Protein AF-A0A535RJN3-F1 (afdb_monomer_lite)

Radius of gyration: 22.5 Å; chains: 1; bounding box: 54×19×59 Å

Structure (mmCIF, N/CA/C/O backbone):
data_AF-A0A535RJN3-F1
#
_entry.id   AF-A0A535RJN3-F1
#
loop_
_atom_site.group_PDB
_atom_site.id
_atom_site.type_symbol
_atom_site.label_atom_id
_atom_site.label_alt_id
_atom_site.label_comp_id
_atom_site.label_asym_id
_atom_site.label_entity_id
_atom_site.label_seq_id
_atom_site.pdbx_PDB_ins_code
_atom_site.Cartn_x
_atom_site.Cartn_y
_atom_site.Cartn_z
_atom_site.occupancy
_atom_site.B_iso_or_equiv
_atom_site.auth_seq_id
_atom_site.auth_comp_id
_atom_site.auth_asym_id
_atom_site.auth_atom_id
_atom_site.pdbx_PDB_model_num
ATOM 1 N N . MET A 1 1 ? 3.184 2.364 32.098 1.00 36.88 1 MET A N 1
ATOM 2 C CA . MET A 1 1 ? 1.996 1.634 32.589 1.00 36.88 1 MET A CA 1
ATOM 3 C C . MET A 1 1 ? 1.364 0.892 31.412 1.00 36.88 1 MET A C 1
ATOM 5 O O . MET A 1 1 ? 0.685 1.511 30.605 1.00 36.88 1 MET A O 1
ATOM 9 N N . SER A 1 2 ? 1.695 -0.390 31.227 1.00 48.34 2 SER A N 1
ATOM 10 C CA . SER A 1 2 ? 1.158 -1.227 30.141 1.00 48.34 2 SER A CA 1
ATOM 11 C C . SER A 1 2 ? -0.133 -1.878 30.625 1.00 48.34 2 SER A C 1
ATOM 13 O O . SER A 1 2 ? -0.086 -2.850 31.373 1.00 48.34 2 SER A O 1
ATOM 15 N N . ILE A 1 3 ? -1.279 -1.312 30.254 1.00 47.31 3 ILE A N 1
ATOM 16 C CA . ILE A 1 3 ? -2.582 -1.889 30.583 1.00 47.31 3 ILE A CA 1
ATOM 17 C C . ILE A 1 3 ? -2.824 -3.032 29.595 1.00 47.31 3 ILE A C 1
ATOM 19 O O . ILE A 1 3 ? -2.991 -2.805 28.396 1.00 47.31 3 ILE A O 1
ATOM 23 N N . ASN A 1 4 ? -2.796 -4.264 30.102 1.00 48.84 4 ASN A N 1
ATOM 24 C CA . ASN A 1 4 ? -3.241 -5.459 29.394 1.00 48.84 4 ASN A CA 1
ATOM 25 C C . ASN A 1 4 ? -4.757 -5.367 29.188 1.00 48.84 4 ASN A C 1
ATOM 27 O O . ASN A 1 4 ? -5.533 -5.908 29.969 1.00 48.84 4 ASN A O 1
ATOM 31 N N . THR A 1 5 ? -5.190 -4.637 28.163 1.00 59.72 5 THR A N 1
ATOM 32 C CA . THR A 1 5 ? -6.564 -4.739 27.682 1.00 59.72 5 THR A CA 1
ATOM 33 C C . THR A 1 5 ? -6.702 -6.063 26.925 1.00 59.72 5 THR A C 1
ATOM 35 O O . THR A 1 5 ? -5.955 -6.289 25.966 1.00 59.72 5 THR A O 1
ATOM 38 N N . PRO A 1 6 ? -7.596 -6.971 27.359 1.00 61.16 6 PRO A N 1
ATOM 39 C CA . PRO A 1 6 ? -7.833 -8.22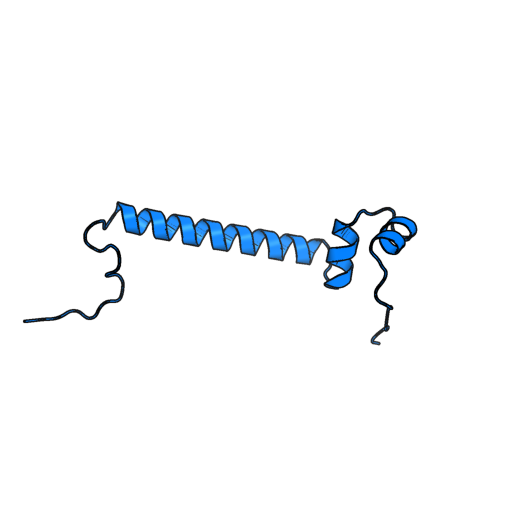5 26.655 1.00 61.16 6 PRO A CA 1
ATOM 40 C C . PRO A 1 6 ? -8.296 -7.941 25.216 1.00 61.16 6 PRO A C 1
ATOM 42 O O . PRO A 1 6 ? -8.912 -6.899 24.972 1.00 61.16 6 PRO A O 1
ATOM 45 N N . PRO A 1 7 ? -7.994 -8.822 24.244 1.00 64.94 7 PRO A N 1
ATOM 46 C CA . PRO A 1 7 ? -8.421 -8.633 22.864 1.00 64.94 7 PRO A CA 1
ATOM 47 C C . PRO A 1 7 ? -9.951 -8.694 22.792 1.00 64.94 7 PRO A C 1
ATOM 49 O O . PRO A 1 7 ? -10.551 -9.763 22.844 1.00 64.94 7 PRO A O 1
ATOM 52 N N . ILE A 1 8 ? -10.577 -7.522 22.698 1.00 69.12 8 ILE A N 1
ATOM 53 C CA . ILE A 1 8 ? -12.025 -7.377 22.559 1.00 69.12 8 ILE A CA 1
ATOM 54 C C . ILE A 1 8 ? -12.419 -7.916 21.180 1.00 69.12 8 ILE A C 1
ATOM 56 O O . ILE A 1 8 ? -11.820 -7.556 20.158 1.00 69.12 8 ILE A O 1
ATOM 60 N N . THR A 1 9 ? -13.406 -8.809 21.145 1.00 69.12 9 THR A N 1
ATOM 61 C CA . THR A 1 9 ? -13.948 -9.312 19.876 1.00 69.12 9 THR A CA 1
ATOM 62 C C . THR A 1 9 ? -14.628 -8.169 19.109 1.00 69.12 9 THR A C 1
ATOM 64 O O . THR A 1 9 ? -15.139 -7.241 19.735 1.00 69.12 9 THR A O 1
ATOM 67 N N . PRO A 1 10 ? -14.669 -8.192 17.765 1.00 65.12 10 PRO A N 1
ATOM 68 C CA . PRO A 1 10 ? -15.281 -7.108 16.990 1.00 65.12 10 PRO A CA 1
ATOM 69 C C . PRO A 1 10 ? -16.721 -6.788 17.419 1.00 65.12 10 PRO A C 1
ATOM 71 O O . PRO A 1 10 ? -17.068 -5.623 17.565 1.00 65.12 10 PRO A O 1
ATOM 74 N N . GLN A 1 11 ? -17.508 -7.819 17.734 1.00 67.50 11 GLN A N 1
ATOM 75 C CA . GLN A 1 11 ? -18.885 -7.696 18.223 1.00 67.50 11 GLN A CA 1
ATOM 76 C C . GLN A 1 11 ? -18.958 -6.974 19.578 1.00 67.50 11 GLN A C 1
ATOM 78 O O . GLN A 1 11 ? -19.787 -6.094 19.781 1.00 67.50 11 GLN A O 1
ATOM 83 N N . GLN A 1 12 ? -18.056 -7.299 20.509 1.00 68.00 12 GLN A N 1
ATOM 84 C CA . GLN A 1 12 ? -17.973 -6.600 21.795 1.00 68.00 12 GLN A CA 1
ATOM 85 C C . GLN A 1 12 ? -17.513 -5.150 21.620 1.00 68.00 12 GLN A C 1
ATOM 87 O O . GLN A 1 12 ? -17.977 -4.269 22.337 1.00 68.00 12 GLN A O 1
ATOM 92 N N . TYR A 1 13 ? -16.614 -4.888 20.670 1.00 66.19 13 TYR A N 1
ATOM 93 C CA . TYR A 1 13 ? -16.149 -3.536 20.384 1.00 66.19 13 TYR A CA 1
ATOM 94 C C . TYR A 1 13 ? -17.284 -2.663 19.840 1.00 66.19 13 TYR A C 1
ATOM 96 O O . TYR A 1 13 ? -17.457 -1.539 20.305 1.00 66.19 13 TYR A O 1
ATOM 104 N N . GLU A 1 14 ? -18.084 -3.203 18.924 1.00 66.88 14 GLU A N 1
ATOM 105 C CA . GLU A 1 14 ? -19.249 -2.539 18.339 1.00 66.88 14 GLU A CA 1
ATOM 106 C C . GLU A 1 14 ? -20.307 -2.194 19.392 1.00 66.88 14 GLU A C 1
ATOM 108 O O . GLU A 1 14 ? -20.752 -1.050 19.457 1.00 66.88 14 GLU A O 1
ATOM 113 N N . VAL A 1 15 ? -20.612 -3.127 20.299 1.00 70.94 15 VAL A N 1
ATOM 114 C CA . VAL A 1 15 ? -21.524 -2.890 21.433 1.00 70.94 15 VAL A CA 1
ATOM 115 C C . VAL A 1 15 ? -20.978 -1.835 22.405 1.00 70.94 15 VAL A C 1
ATOM 117 O O . VAL A 1 15 ? -21.737 -1.014 22.914 1.00 70.94 15 VAL A O 1
ATOM 120 N N . LEU A 1 16 ? -19.668 -1.834 22.673 1.00 67.19 16 LEU A N 1
ATOM 121 C CA . LEU A 1 16 ? -19.049 -0.945 23.668 1.00 67.19 16 LEU A CA 1
ATOM 122 C C . LEU A 1 16 ? -18.737 0.463 23.140 1.00 67.19 16 LEU A C 1
ATOM 124 O O . LEU A 1 16 ? -18.707 1.411 23.920 1.00 67.19 16 LEU A O 1
ATOM 128 N N . HIS A 1 17 ? -18.442 0.602 21.848 1.00 68.12 17 HIS A N 1
ATOM 129 C CA . HIS A 1 17 ? -17.935 1.847 21.256 1.00 68.12 17 HIS A CA 1
ATOM 130 C C . HIS A 1 17 ? -18.867 2.406 20.175 1.00 68.12 17 HIS A C 1
ATOM 132 O O . HIS A 1 17 ? -18.580 3.469 19.623 1.00 68.12 17 HIS A O 1
ATOM 138 N N . GLY A 1 18 ? -19.951 1.692 19.844 1.00 65.19 18 GLY A N 1
ATOM 139 C CA . GLY A 1 18 ? -20.889 2.061 18.780 1.00 65.19 18 GLY A CA 1
ATOM 140 C C . GLY A 1 18 ? -20.248 2.122 17.390 1.00 65.19 18 GLY A C 1
ATOM 141 O O . GLY A 1 18 ? -20.802 2.737 16.484 1.00 65.19 18 GLY A O 1
ATOM 142 N N . GLY A 1 19 ? -19.043 1.564 17.232 1.00 66.50 19 GLY A N 1
ATOM 143 C CA . GLY A 1 19 ? -18.252 1.621 16.007 1.00 66.50 19 GLY A CA 1
ATOM 144 C C . GLY A 1 19 ? -18.090 0.236 15.397 1.00 66.50 19 GLY A C 1
ATOM 145 O O . GLY A 1 19 ? -17.703 -0.692 16.101 1.00 66.50 19 GLY A O 1
ATOM 146 N N . GLY A 1 20 ? -18.350 0.115 14.095 1.00 69.81 20 GLY A N 1
ATOM 147 C CA . GLY A 1 20 ? -18.303 -1.159 13.373 1.00 69.81 20 GLY A CA 1
ATOM 148 C C . GLY A 1 20 ? -16.914 -1.809 13.301 1.00 69.81 20 GLY A C 1
ATOM 149 O O . GLY A 1 20 ? -15.921 -1.296 13.829 1.00 69.81 20 GLY A O 1
ATOM 150 N N . ALA A 1 21 ? -16.844 -2.943 12.598 1.00 67.50 21 ALA A N 1
ATOM 151 C CA . ALA A 1 21 ? -15.665 -3.813 12.498 1.00 67.50 21 ALA A CA 1
ATOM 152 C C . ALA A 1 21 ? -14.341 -3.076 12.197 1.00 67.50 21 ALA A C 1
ATOM 154 O O . ALA A 1 21 ? -13.304 -3.410 12.771 1.00 67.50 21 ALA A O 1
ATOM 155 N N . GLU A 1 22 ? -14.379 -2.022 11.379 1.00 63.69 22 GLU A N 1
ATOM 156 C CA . GLU A 1 22 ? -13.212 -1.198 11.032 1.00 63.69 22 GLU A CA 1
ATOM 157 C C . GLU A 1 22 ? -12.559 -0.533 12.256 1.00 63.69 22 GLU A C 1
ATOM 159 O O . GLU A 1 22 ? -11.334 -0.482 12.388 1.00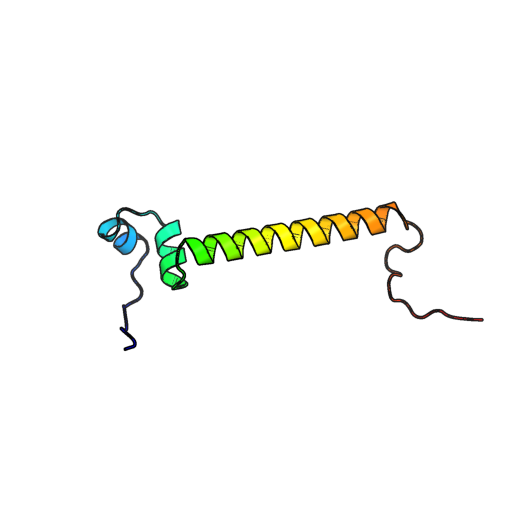 63.69 22 GLU A O 1
ATOM 164 N N . ALA A 1 23 ? -13.364 -0.044 13.201 1.00 66.44 23 ALA A N 1
ATOM 165 C CA . ALA A 1 23 ? -12.855 0.597 14.408 1.00 66.44 23 ALA A CA 1
ATOM 166 C C . ALA A 1 23 ? -12.233 -0.429 15.374 1.00 66.44 23 ALA A C 1
ATOM 168 O O . ALA A 1 23 ? -11.247 -0.119 16.050 1.00 66.44 23 ALA A O 1
ATOM 169 N N . ALA A 1 24 ? -12.744 -1.665 15.369 1.00 66.75 24 ALA A N 1
ATOM 170 C CA . ALA A 1 24 ? -12.178 -2.776 16.125 1.00 66.75 24 ALA A CA 1
ATOM 171 C C . ALA A 1 24 ? -10.816 -3.221 15.561 1.00 66.75 24 ALA A C 1
ATOM 173 O O . ALA A 1 24 ? -9.894 -3.510 16.328 1.00 66.75 24 ALA A O 1
ATOM 174 N N . GLU A 1 25 ? -10.641 -3.235 14.236 1.00 68.81 25 GLU A N 1
ATOM 175 C CA . GLU A 1 25 ? -9.349 -3.543 13.605 1.00 68.81 25 GLU A CA 1
ATOM 176 C C . GLU A 1 25 ? -8.285 -2.477 13.894 1.00 68.81 25 GLU A C 1
ATOM 178 O O . GLU A 1 25 ? -7.146 -2.808 14.239 1.00 68.81 25 GLU A O 1
ATOM 183 N N . ILE A 1 26 ? -8.660 -1.196 13.855 1.00 67.38 26 ILE A N 1
ATOM 184 C CA . ILE A 1 26 ? -7.764 -0.089 14.226 1.00 67.38 26 ILE A CA 1
ATOM 185 C C . ILE A 1 26 ? -7.363 -0.187 15.709 1.00 67.38 26 ILE A C 1
ATOM 187 O O . ILE A 1 26 ? -6.191 0.011 16.055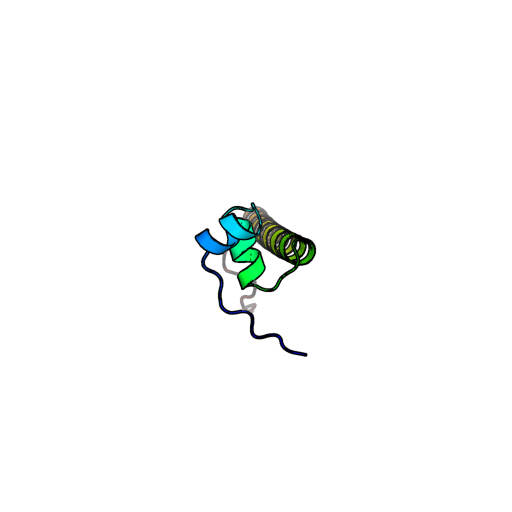 1.00 67.38 26 ILE A O 1
ATOM 191 N N . ALA A 1 27 ? -8.311 -0.544 16.584 1.00 70.31 27 ALA A N 1
ATOM 192 C CA . ALA A 1 27 ? -8.054 -0.763 18.005 1.00 70.31 27 ALA A CA 1
ATOM 193 C C . ALA A 1 27 ? -7.113 -1.956 18.256 1.00 70.31 27 ALA A C 1
ATOM 195 O O . ALA A 1 27 ? -6.200 -1.838 19.080 1.00 70.31 27 ALA A O 1
ATOM 196 N N . LYS A 1 28 ? -7.251 -3.063 17.507 1.00 73.50 28 LYS A N 1
ATOM 197 C CA . LYS A 1 28 ? -6.313 -4.206 17.554 1.00 73.50 28 LYS A CA 1
ATOM 198 C C . LYS A 1 28 ? -4.888 -3.796 17.197 1.00 73.50 28 LYS A C 1
ATOM 200 O O . LYS A 1 28 ? -3.943 -4.216 17.860 1.00 73.50 28 LYS A O 1
ATOM 205 N N . GLN A 1 29 ? -4.727 -2.930 16.198 1.00 72.75 29 GLN A N 1
ATOM 206 C CA . GLN A 1 29 ? -3.416 -2.396 15.815 1.00 72.75 29 GLN A CA 1
ATOM 207 C C . GLN A 1 29 ? -2.859 -1.379 16.828 1.00 72.75 29 GLN A C 1
ATOM 209 O O . GLN A 1 29 ? -1.732 -0.910 16.660 1.00 72.75 29 GLN A O 1
ATOM 214 N N . ARG A 1 30 ? -3.620 -1.025 17.879 1.00 73.19 30 ARG A N 1
ATOM 215 C CA . ARG A 1 30 ? -3.277 0.001 18.882 1.00 73.19 30 ARG A CA 1
ATOM 216 C C . ARG A 1 30 ? -2.887 1.339 18.243 1.00 73.19 30 ARG A C 1
ATOM 218 O O . ARG A 1 30 ? -2.069 2.093 18.775 1.00 73.19 30 ARG A O 1
ATOM 225 N N . LEU A 1 31 ? -3.457 1.636 17.076 1.00 77.19 31 LEU A N 1
ATOM 226 C CA . LEU A 1 31 ? -3.209 2.873 16.349 1.00 77.19 31 LEU A CA 1
ATOM 227 C C . LEU A 1 31 ? -4.344 3.854 16.603 1.00 77.19 31 LEU 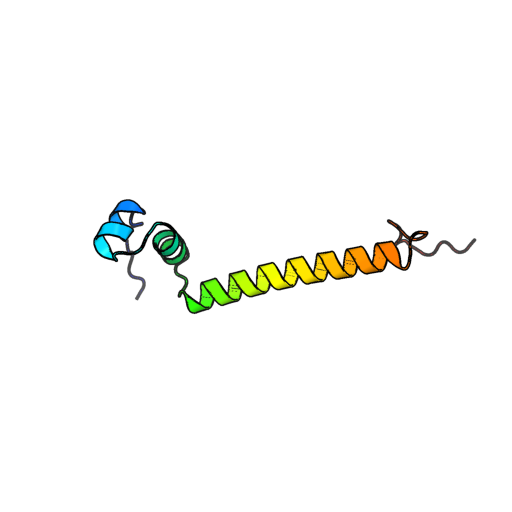A C 1
ATOM 229 O O . LEU A 1 31 ? -5.513 3.494 16.652 1.00 77.19 31 LEU A O 1
ATOM 233 N N . SER A 1 32 ? -4.001 5.136 16.718 1.00 82.56 32 SER A N 1
ATOM 234 C CA . SER A 1 32 ? -5.019 6.178 16.640 1.00 82.56 32 SER A CA 1
ATOM 235 C C . SER A 1 32 ? -5.549 6.273 15.209 1.00 82.56 32 SER A C 1
ATOM 237 O O . SER A 1 32 ? -4.791 6.068 14.255 1.00 82.56 32 SER A O 1
ATOM 239 N N . ARG A 1 33 ? -6.817 6.679 15.044 1.00 79.31 33 ARG A N 1
ATOM 240 C CA . ARG A 1 33 ? -7.430 6.910 13.719 1.00 79.31 33 ARG A CA 1
ATOM 241 C C . ARG A 1 33 ? -6.540 7.773 12.812 1.00 79.31 33 ARG A C 1
ATOM 243 O O . ARG A 1 33 ? -6.326 7.436 11.656 1.00 79.31 33 ARG A O 1
ATOM 250 N N . ARG A 1 34 ? -5.922 8.831 13.359 1.00 84.50 34 ARG A N 1
ATOM 251 C CA . ARG A 1 34 ? -4.986 9.707 12.625 1.00 84.50 34 ARG A CA 1
ATOM 252 C C . ARG A 1 34 ? -3.731 8.974 12.138 1.00 84.50 34 ARG A C 1
ATOM 254 O O . ARG A 1 34 ? -3.267 9.244 11.034 1.00 84.50 34 ARG A O 1
ATOM 261 N N . ARG A 1 35 ? -3.148 8.085 12.952 1.00 84.75 35 ARG A N 1
ATOM 262 C CA . ARG A 1 35 ? -1.968 7.298 12.548 1.00 84.75 35 ARG A CA 1
ATOM 263 C C . ARG A 1 35 ? -2.337 6.230 11.526 1.00 84.75 35 ARG A C 1
ATOM 265 O O . ARG A 1 35 ? -1.572 6.041 10.588 1.00 84.75 35 ARG A O 1
ATOM 272 N N . PHE A 1 36 ? -3.492 5.586 11.688 1.00 86.00 36 PHE A N 1
ATOM 273 C CA . PHE A 1 36 ? -4.018 4.632 10.716 1.00 86.00 36 PHE A CA 1
ATOM 274 C C . PHE A 1 36 ? -4.227 5.295 9.349 1.00 86.00 36 PHE A C 1
ATOM 276 O O . PHE A 1 36 ? -3.605 4.868 8.384 1.00 86.00 36 PHE A O 1
ATOM 283 N N . LEU A 1 37 ? -4.969 6.409 9.294 1.00 86.56 37 LEU A N 1
ATOM 284 C CA . LEU A 1 37 ? -5.216 7.161 8.056 1.00 86.56 37 LEU A CA 1
ATOM 285 C C . LEU A 1 37 ? -3.924 7.641 7.385 1.00 86.56 37 LEU A C 1
ATOM 287 O O . LEU A 1 37 ? -3.772 7.541 6.175 1.00 86.56 37 LEU A O 1
ATOM 291 N N . ARG A 1 38 ? -2.952 8.137 8.161 1.00 88.56 38 ARG A N 1
ATOM 292 C CA . ARG A 1 38 ? -1.650 8.527 7.597 1.00 88.56 38 ARG A CA 1
ATOM 293 C C . ARG A 1 38 ? -0.909 7.341 6.989 1.00 88.56 38 ARG A C 1
ATOM 295 O O . ARG A 1 38 ? -0.330 7.484 5.919 1.00 88.56 38 ARG A O 1
ATOM 302 N N . ARG A 1 39 ? -0.907 6.186 7.662 1.00 87.06 39 ARG A N 1
ATOM 303 C CA . ARG A 1 39 ? -0.236 4.977 7.163 1.00 87.06 39 ARG A CA 1
ATOM 304 C C . ARG A 1 39 ? -0.916 4.434 5.914 1.00 87.06 39 ARG A C 1
ATOM 306 O O . ARG A 1 39 ? -0.216 4.105 4.963 1.00 87.06 39 ARG A O 1
ATOM 313 N N . SER A 1 40 ? -2.246 4.385 5.896 1.00 84.88 40 SER A N 1
ATOM 314 C CA . SER A 1 40 ? -2.991 3.928 4.725 1.00 84.88 40 SER A CA 1
ATOM 315 C C . SER A 1 40 ? -2.797 4.871 3.538 1.00 84.88 40 SER A C 1
ATOM 317 O O . SER A 1 40 ? -2.489 4.401 2.447 1.00 84.88 40 SER A O 1
ATOM 319 N N . MET A 1 41 ? -2.854 6.192 3.745 1.00 89.00 41 MET A N 1
ATOM 320 C CA . MET A 1 41 ? -2.583 7.156 2.672 1.00 89.00 41 MET A CA 1
ATOM 321 C C . MET A 1 41 ? -1.155 7.052 2.132 1.00 89.00 41 MET A C 1
ATOM 323 O O . MET A 1 41 ? -0.974 7.071 0.919 1.00 89.00 41 MET A O 1
ATOM 327 N N . LEU A 1 42 ? -0.146 6.900 2.997 1.00 89.69 42 LEU A N 1
ATOM 328 C CA . LEU A 1 42 ? 1.239 6.712 2.552 1.00 89.69 42 LEU A CA 1
ATOM 329 C C . LEU A 1 42 ? 1.421 5.416 1.756 1.00 89.69 42 LEU A C 1
ATOM 331 O O . LEU A 1 42 ? 2.136 5.425 0.759 1.00 89.69 42 LEU A O 1
ATOM 335 N N . ALA A 1 43 ? 0.767 4.325 2.161 1.00 89.69 43 ALA A N 1
ATOM 336 C CA . ALA A 1 43 ? 0.825 3.058 1.435 1.00 89.69 43 ALA A CA 1
ATOM 337 C C . ALA A 1 43 ? 0.195 3.175 0.038 1.00 89.69 43 ALA A C 1
ATOM 339 O O . ALA A 1 43 ? 0.816 2.789 -0.950 1.00 89.69 43 ALA A O 1
ATOM 340 N N . VAL A 1 44 ? -1.000 3.769 -0.057 1.00 88.94 44 VAL A N 1
ATOM 341 C CA . VAL A 1 44 ? -1.678 4.007 -1.343 1.00 88.94 44 VAL A CA 1
ATOM 342 C C . VAL A 1 44 ? -0.842 4.924 -2.234 1.00 88.94 44 VAL A C 1
ATOM 344 O O . VAL A 1 44 ? -0.617 4.614 -3.403 1.00 88.94 44 VAL A O 1
ATOM 347 N N . PHE A 1 45 ? -0.323 6.022 -1.682 1.00 90.50 45 PHE A N 1
ATOM 348 C CA . PHE A 1 45 ? 0.513 6.953 -2.434 1.00 90.50 45 PHE A CA 1
ATOM 349 C C . PHE A 1 45 ? 1.811 6.287 -2.918 1.00 90.50 45 PHE A C 1
ATOM 351 O O . PHE A 1 45 ? 2.160 6.394 -4.094 1.00 90.50 45 PHE A O 1
ATOM 358 N N . GLY A 1 46 ? 2.482 5.516 -2.061 1.00 89.75 46 GLY A N 1
ATOM 359 C CA . GLY A 1 46 ? 3.686 4.765 -2.422 1.00 89.75 46 GLY A CA 1
ATOM 360 C C . GLY A 1 46 ? 3.445 3.737 -3.533 1.00 89.75 46 GLY A C 1
ATOM 361 O O . GLY A 1 46 ? 4.222 3.669 -4.485 1.00 89.75 46 GLY A O 1
ATOM 362 N N . LEU A 1 47 ? 2.342 2.986 -3.471 1.00 88.50 47 LEU A N 1
ATOM 363 C CA . LEU A 1 47 ? 1.976 2.021 -4.516 1.00 88.50 47 LEU A CA 1
ATOM 364 C C . LEU A 1 47 ? 1.600 2.709 -5.834 1.00 88.50 47 LEU A C 1
ATOM 366 O O . LEU A 1 47 ? 2.033 2.283 -6.902 1.00 88.50 47 LEU A O 1
ATOM 370 N N . SER A 1 48 ? 0.840 3.805 -5.773 1.00 89.06 48 SER A N 1
ATOM 371 C CA . SER A 1 48 ? 0.461 4.555 -6.977 1.00 89.06 48 SER A CA 1
ATOM 372 C C . SER A 1 48 ? 1.669 5.173 -7.686 1.00 89.06 48 SER A C 1
ATOM 374 O O . SER A 1 48 ? 1.765 5.108 -8.908 1.00 89.06 48 SER A O 1
ATOM 376 N N . THR A 1 49 ? 2.627 5.712 -6.927 1.00 90.06 49 THR A N 1
ATOM 377 C CA . THR A 1 49 ? 3.840 6.329 -7.481 1.00 90.06 49 THR A CA 1
ATOM 378 C C . THR A 1 49 ? 4.777 5.293 -8.091 1.00 90.06 49 THR A C 1
ATOM 380 O O . THR A 1 49 ? 5.272 5.508 -9.194 1.00 90.06 49 THR A O 1
ATOM 383 N N . THR A 1 50 ? 4.970 4.140 -7.445 1.00 88.69 50 THR A N 1
ATOM 384 C CA . THR A 1 50 ? 5.769 3.041 -8.018 1.00 88.69 50 THR A CA 1
ATOM 385 C C . THR A 1 50 ? 5.145 2.475 -9.290 1.00 88.69 50 THR A C 1
ATOM 387 O O . THR A 1 50 ? 5.855 2.308 -10.282 1.00 88.69 50 THR A O 1
ATOM 390 N N . ALA A 1 51 ? 3.829 2.249 -9.308 1.00 89.38 51 ALA A N 1
ATOM 391 C CA . ALA A 1 51 ? 3.130 1.803 -10.513 1.00 89.38 51 ALA A CA 1
ATOM 392 C C . ALA A 1 51 ? 3.223 2.835 -11.651 1.00 89.38 51 ALA A C 1
ATOM 394 O O . ALA A 1 51 ? 3.509 2.469 -12.791 1.00 89.38 51 ALA A O 1
ATOM 395 N N . ALA A 1 52 ? 3.042 4.125 -11.344 1.00 88.88 52 ALA A N 1
ATOM 396 C CA . ALA A 1 52 ? 3.140 5.200 -12.328 1.00 88.88 52 ALA A CA 1
ATOM 397 C C . ALA A 1 52 ? 4.550 5.310 -12.931 1.00 88.88 52 ALA A C 1
ATOM 399 O O . ALA A 1 52 ? 4.687 5.373 -14.152 1.00 88.88 52 ALA A O 1
ATOM 400 N N . VAL A 1 53 ? 5.599 5.284 -12.101 1.00 87.50 53 VAL A N 1
ATOM 401 C CA . VAL A 1 53 ? 6.995 5.336 -12.571 1.00 87.50 53 VAL A CA 1
ATOM 402 C C . VAL A 1 53 ? 7.343 4.095 -13.391 1.00 87.50 53 VAL A C 1
ATOM 404 O O . VAL A 1 53 ? 7.926 4.224 -14.465 1.00 87.50 53 VAL A O 1
ATOM 407 N N . GLY A 1 54 ? 6.944 2.903 -12.938 1.00 85.88 54 GLY A N 1
ATOM 408 C CA . GLY A 1 54 ? 7.146 1.665 -13.694 1.00 85.88 54 GLY A CA 1
ATOM 409 C C . GLY A 1 54 ? 6.468 1.702 -15.067 1.00 85.88 54 GLY A C 1
ATOM 410 O O . GLY A 1 54 ? 7.096 1.370 -16.071 1.00 85.88 54 GLY A O 1
ATOM 411 N N . GLY A 1 55 ? 5.220 2.179 -15.128 1.00 85.19 55 GLY A N 1
ATOM 412 C CA . GLY A 1 55 ? 4.490 2.361 -16.385 1.00 85.19 55 GLY A CA 1
ATOM 413 C C . GLY A 1 55 ? 5.142 3.391 -17.313 1.00 85.19 55 GLY A C 1
ATOM 414 O O . GLY A 1 55 ? 5.290 3.134 -18.506 1.00 85.19 55 GLY A O 1
ATOM 415 N N . ALA A 1 56 ? 5.597 4.524 -16.773 1.00 85.88 56 ALA A N 1
ATOM 416 C CA . ALA A 1 56 ? 6.296 5.548 -17.548 1.00 85.88 56 ALA A CA 1
ATOM 417 C C . ALA A 1 56 ? 7.618 5.024 -18.133 1.00 85.88 56 ALA A C 1
ATOM 419 O O . ALA A 1 56 ? 7.894 5.240 -19.312 1.00 85.88 56 ALA A O 1
ATOM 420 N N . LEU A 1 57 ? 8.407 4.289 -17.343 1.00 82.38 57 LEU A N 1
ATOM 421 C CA . LEU A 1 57 ? 9.647 3.661 -17.810 1.00 82.38 57 LEU A CA 1
ATOM 422 C C . LEU A 1 57 ? 9.381 2.616 -18.896 1.00 82.38 57 LEU A C 1
ATOM 424 O O . LEU A 1 57 ? 10.108 2.578 -19.888 1.00 82.38 57 LEU A O 1
ATOM 428 N N . TYR A 1 58 ? 8.323 1.818 -18.742 1.00 81.69 58 TYR A N 1
ATOM 429 C CA . TYR A 1 58 ? 7.903 0.850 -19.753 1.00 81.69 58 TYR A CA 1
ATOM 430 C C . TYR A 1 58 ? 7.534 1.526 -21.083 1.00 81.69 58 TYR A C 1
ATOM 432 O O . TYR A 1 58 ? 7.931 1.052 -22.145 1.00 81.69 58 TYR A O 1
ATOM 440 N N . MET A 1 59 ? 6.818 2.654 -21.034 1.00 82.38 59 MET A N 1
ATOM 441 C CA . MET A 1 59 ? 6.420 3.395 -22.237 1.00 82.38 59 MET A CA 1
ATOM 442 C C . MET A 1 59 ? 7.571 4.178 -22.881 1.00 82.38 59 MET A C 1
ATOM 444 O O . MET A 1 59 ? 7.657 4.220 -24.106 1.00 82.38 59 MET A O 1
ATOM 448 N N . MET A 1 60 ? 8.448 4.806 -22.091 1.00 79.94 60 MET A N 1
ATOM 449 C CA . MET A 1 60 ? 9.559 5.612 -22.619 1.00 79.94 60 MET A CA 1
ATOM 450 C C . MET A 1 60 ? 10.709 4.765 -23.165 1.00 79.94 60 MET A C 1
ATOM 452 O O . MET A 1 60 ? 11.392 5.187 -24.096 1.00 79.94 60 MET A O 1
ATOM 456 N N . TYR A 1 61 ? 10.924 3.574 -22.608 1.00 78.50 61 TYR A N 1
ATOM 457 C CA . TYR A 1 61 ? 12.058 2.724 -22.955 1.00 78.50 61 TYR A CA 1
ATOM 458 C C . TYR A 1 61 ? 11.610 1.291 -23.281 1.00 78.50 61 TYR A C 1
ATOM 460 O O . TYR A 1 61 ? 12.041 0.342 -22.620 1.00 78.50 61 TYR A O 1
ATOM 468 N N . PRO A 1 62 ? 10.782 1.094 -24.327 1.00 72.31 62 PRO A N 1
ATOM 469 C CA . PRO A 1 62 ? 10.209 -0.216 -24.643 1.00 72.31 62 PRO A CA 1
ATOM 470 C C . PRO A 1 62 ? 11.284 -1.266 -24.969 1.00 72.31 62 PRO A C 1
ATOM 472 O O . PRO A 1 62 ? 11.145 -2.434 -24.617 1.00 72.31 62 PRO A O 1
ATOM 475 N N . ASN A 1 63 ? 12.406 -0.844 -25.560 1.00 73.69 63 ASN A N 1
ATOM 476 C CA . ASN A 1 63 ? 13.534 -1.720 -25.902 1.00 73.69 63 ASN A CA 1
ATOM 477 C C . ASN A 1 63 ? 14.425 -2.083 -24.697 1.00 73.69 63 ASN A C 1
ATOM 479 O O . ASN A 1 63 ? 15.309 -2.930 -24.821 1.00 73.69 63 ASN A O 1
ATOM 483 N N . LEU A 1 64 ? 14.212 -1.441 -23.542 1.00 68.25 64 LEU A N 1
ATOM 484 C CA . LEU A 1 64 ? 14.916 -1.723 -22.287 1.00 68.25 64 LEU A CA 1
ATOM 485 C C . LEU A 1 64 ? 14.022 -2.426 -21.255 1.00 68.25 64 LEU A C 1
ATOM 487 O O . LEU A 1 64 ? 14.422 -2.568 -20.096 1.00 68.25 64 LEU A O 1
ATOM 491 N N . ALA A 1 65 ? 12.835 -2.900 -21.648 1.00 67.88 65 ALA A N 1
ATOM 492 C CA . ALA A 1 65 ? 11.973 -3.686 -20.771 1.00 67.88 65 ALA A CA 1
ATOM 493 C C . ALA A 1 65 ? 12.750 -4.890 -20.192 1.00 67.88 65 ALA A C 1
ATOM 495 O O . ALA A 1 65 ? 13.278 -5.721 -20.928 1.00 67.88 6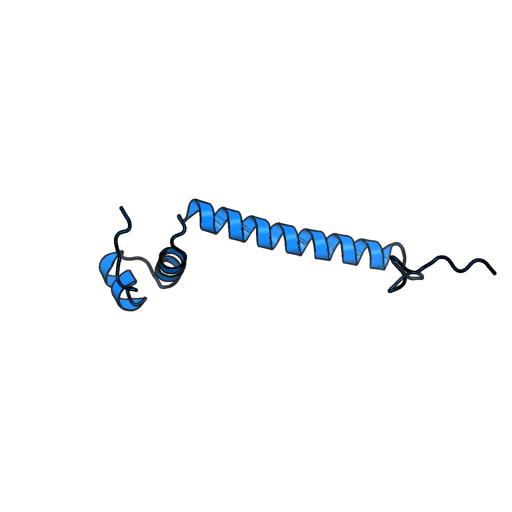5 ALA A O 1
ATOM 496 N N . GLY A 1 66 ? 12.871 -4.949 -18.861 1.00 67.44 66 GLY A N 1
ATOM 497 C CA . GLY A 1 66 ? 13.629 -5.991 -18.152 1.00 67.44 66 GLY A CA 1
ATOM 498 C C . GLY A 1 66 ? 15.158 -5.829 -18.146 1.00 67.44 66 GLY A C 1
ATOM 499 O O . GLY A 1 66 ? 15.840 -6.687 -17.595 1.00 67.44 66 GLY A O 1
ATOM 500 N N . LYS A 1 67 ? 15.705 -4.746 -18.718 1.00 70.25 67 LYS A N 1
ATOM 501 C CA . LYS A 1 67 ? 17.155 -4.453 -18.757 1.00 70.25 67 LYS A CA 1
ATOM 502 C C . LYS A 1 67 ? 17.587 -3.289 -17.859 1.00 70.25 67 LYS A C 1
ATOM 504 O O . LYS A 1 67 ? 18.758 -2.926 -17.823 1.00 70.25 67 LYS A O 1
ATOM 509 N N . PHE A 1 68 ? 16.661 -2.689 -17.114 1.00 72.06 68 PHE A N 1
ATOM 510 C CA . PHE A 1 68 ? 17.001 -1.660 -16.134 1.00 72.06 68 PHE A CA 1
ATOM 511 C C . PHE A 1 68 ? 17.841 -2.260 -14.999 1.00 72.06 68 PHE A C 1
ATOM 513 O O . PHE A 1 68 ? 17.344 -3.072 -14.224 1.00 72.06 68 PHE A O 1
ATOM 520 N N . GLY A 1 69 ? 19.111 -1.855 -14.917 1.00 71.31 69 GLY A N 1
ATOM 521 C CA . GLY A 1 69 ? 20.076 -2.367 -13.939 1.00 71.31 69 GLY A CA 1
ATOM 522 C C . GLY A 1 69 ? 20.931 -3.547 -14.417 1.00 71.31 69 GLY A C 1
ATOM 523 O O . GLY A 1 69 ? 21.646 -4.115 -13.600 1.00 71.31 69 GLY A O 1
ATOM 524 N N . SER A 1 70 ? 20.878 -3.931 -15.700 1.00 73.25 70 SER A N 1
ATOM 525 C CA . SER A 1 70 ? 21.798 -4.935 -16.257 1.00 73.25 70 SER A CA 1
ATOM 526 C C . SER A 1 70 ? 23.204 -4.364 -16.461 1.00 73.25 70 SER A C 1
ATOM 528 O O . SER A 1 70 ? 23.330 -3.215 -16.888 1.00 73.25 70 SER A O 1
ATOM 530 N N . ASP A 1 71 ? 24.238 -5.182 -16.254 1.00 79.88 71 ASP A N 1
ATOM 531 C CA . ASP A 1 71 ? 25.621 -4.800 -16.554 1.00 79.88 71 ASP A CA 1
ATOM 532 C C . ASP A 1 71 ? 25.794 -4.410 -18.030 1.00 79.88 71 ASP A C 1
ATOM 534 O O . ASP A 1 71 ? 25.290 -5.067 -18.947 1.00 79.88 71 ASP A O 1
ATOM 538 N N . LEU A 1 72 ? 26.527 -3.317 -18.257 1.00 78.00 72 LEU A N 1
ATOM 539 C CA . LEU A 1 72 ? 26.919 -2.864 -19.588 1.00 78.00 72 LEU A CA 1
ATOM 540 C C . LEU A 1 72 ? 28.028 -3.775 -20.116 1.00 78.00 72 LEU A C 1
ATOM 542 O O . LEU A 1 72 ? 29.190 -3.647 -19.738 1.00 78.00 72 LEU A O 1
ATOM 546 N N . VAL A 1 73 ? 27.660 -4.693 -21.007 1.00 76.25 73 VAL A N 1
ATOM 547 C CA . VAL A 1 73 ? 28.626 -5.527 -21.727 1.00 76.25 73 VAL A CA 1
ATOM 548 C C . VAL A 1 73 ? 29.260 -4.684 -22.832 1.00 76.25 73 VAL A C 1
ATOM 550 O O . VAL A 1 73 ? 28.601 -4.342 -23.812 1.00 76.25 73 VAL A O 1
ATOM 553 N N . ILE A 1 74 ? 30.536 -4.338 -22.660 1.00 73.25 74 ILE A N 1
ATOM 554 C CA . ILE A 1 74 ? 31.369 -3.729 -23.702 1.00 73.25 74 ILE A CA 1
ATOM 555 C C . ILE A 1 74 ? 32.127 -4.875 -24.378 1.00 73.25 74 ILE A C 1
ATOM 557 O O . ILE A 1 74 ? 32.907 -5.561 -23.719 1.00 73.25 74 ILE A O 1
ATOM 561 N N . SER A 1 75 ? 31.843 -5.107 -25.660 1.00 62.53 75 SER A N 1
ATOM 562 C CA . SER A 1 75 ? 32.529 -6.079 -26.525 1.00 62.53 75 SER A CA 1
ATOM 563 C C . SER A 1 75 ? 33.629 -5.422 -27.341 1.00 62.53 75 SER A C 1
ATOM 565 O O . SER A 1 75 ? 33.315 -4.352 -27.916 1.00 62.53 75 SER A O 1
#

pLDDT: mean 74.75, std 11.45, range [36.88, 90.5]

Sequence (75 aa):
MSINTPPITPQQYEVLHGGGAEAAEIAKQRLSRRRFLRRSMLAVFGLSTTAAVGGALYMMYPNLAGKFGSDLVIS

Secondary structure (DSSP, 8-state):
---------HHHHHHHHS--HHHHHHHHTT--HHHHHHHHHHHHHHHHHHHHHHHHHHHH-GGGTTTTT------

Foldseek 3Di:
DDDPDDLQDQVRCCVVPVDHSVVSVCVVVVHDPVRVVVVVVVVVVVVVVVVVVVVVCCVVCVVCVVVV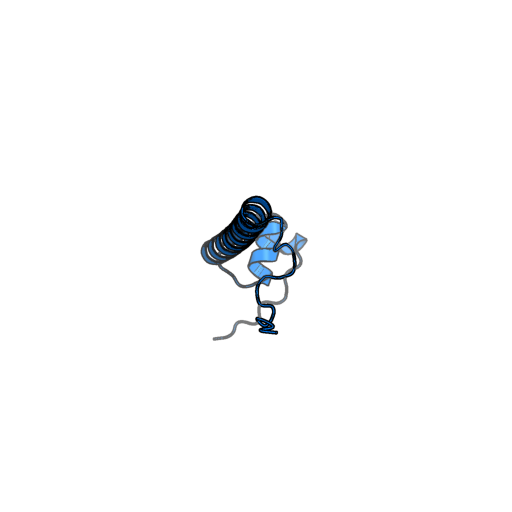PPDDDDD